Protein AF-A0A7T7R945-F1 (afdb_monomer)

Secondary structure (DSSP, 8-state):
------------HHHHHHHHHHHHHTT--HHHHHHHHHHHHHHTT----HHHHHHHHHHHHHHHHHHHHHHHHHHHHHHHHHHTT---THHHHHHHHHHHHHHHHHHHHTT-SS--PPP-

Solvent-accessible surface area (backbone atoms only — not comparable to full-atom values): 7075 Å² total; per-residue (Å²): 134,85,82,83,76,90,75,87,82,90,70,59,70,69,57,56,50,54,47,44,56,51,10,58,75,69,76,42,51,54,66,58,44,52,49,51,54,52,55,47,63,62,61,67,65,72,64,67,51,72,66,57,48,53,51,51,52,42,54,49,51,49,52,52,35,52,52,49,33,50,51,34,48,51,54,50,52,50,51,39,72,75,49,52,90,73,59,54,73,69,54,43,53,50,48,52,51,40,52,50,52,29,50,52,34,49,56,53,55,72,49,56,63,82,79,68,78,76,87,127

Mean predicted aligned error: 11.57 Å

Radius of gyration: 27.22 Å; Cα contacts (8 Å, |Δi|>4): 48; chains: 1; bounding box: 54×47×73 Å

Nearest PDB structures (foldseek):
  1i6z-assembly1_A  TM=3.776E-01  e=5.777E+00  Mus musculus
  7k3h-assembly1_A  TM=3.489E-01  e=5.436E+00  synthetic construct
  8rz1-assembly1_B  TM=3.507E-01  e=6.526E+00  synthetic construct

Foldseek 3Di:
DPPPDDDDDDDDPVVLVVLVVVCVVVVHDSVVSVVVVVVVVVVVVPDDDPVNVLVVVLVVLLVVLVVLLVVLVVVLVVLCVVQPPPDDDVSVVSNVVSVVSSVVSVVVNVCPPVDDDDDD

Sequence (120 aa):
MSDEVQFNLRIPAELKLRIAEVAKTNSRSINAEAQLRLEQSFENTKSYSEEEFEKAVNTFLEGFFTASVQACQMSIDQLHAQHGDNLIGDQKLYLEATKLMQSQYKRYLDKLPMFKKKPT

pLDDT: mean 88.3, std 12.37, range [41.22, 98.06]

Structure (mmCIF, N/CA/C/O backbone):
data_AF-A0A7T7R945-F1
#
_entry.id   AF-A0A7T7R945-F1
#
loop_
_atom_site.group_PDB
_atom_site.id
_atom_site.type_symbol
_atom_site.label_atom_id
_atom_site.label_alt_id
_atom_site.label_comp_id
_atom_site.label_asym_id
_atom_site.label_entity_id
_atom_site.label_seq_id
_atom_site.pdbx_PDB_ins_code
_atom_site.Cartn_x
_atom_site.Cartn_y
_atom_site.Cartn_z
_atom_site.occupancy
_atom_site.B_iso_or_equiv
_atom_site.auth_seq_id
_atom_site.auth_comp_id
_atom_site.auth_asym_id
_atom_site.auth_atom_id
_atom_site.pdbx_PDB_model_num
ATOM 1 N N . MET A 1 1 ? 0.329 -13.241 38.097 1.00 41.22 1 MET A N 1
ATOM 2 C CA . MET A 1 1 ? -1.066 -13.714 38.123 1.00 41.22 1 MET A CA 1
ATOM 3 C C . MET A 1 1 ? -1.898 -12.571 37.590 1.00 41.22 1 MET A C 1
ATOM 5 O O . MET A 1 1 ? -1.739 -11.471 38.097 1.00 41.22 1 MET A O 1
ATOM 9 N N . SER A 1 2 ? -2.632 -12.781 36.502 1.00 56.56 2 SER A N 1
ATOM 10 C CA . SER A 1 2 ? -3.529 -11.755 35.972 1.00 56.56 2 SER A CA 1
ATOM 11 C C . SER A 1 2 ? -4.802 -11.817 36.801 1.00 56.56 2 SER A C 1
ATOM 13 O O . SER A 1 2 ? -5.498 -12.828 36.748 1.00 56.56 2 SER A O 1
ATOM 15 N N . ASP A 1 3 ? -5.062 -10.798 37.614 1.00 69.88 3 ASP A N 1
ATOM 16 C CA . ASP A 1 3 ? -6.314 -10.703 38.361 1.00 69.88 3 ASP A CA 1
ATOM 17 C C . ASP A 1 3 ? -7.452 -10.480 37.354 1.00 69.88 3 ASP A C 1
ATOM 19 O O . ASP A 1 3 ? -7.676 -9.365 36.880 1.00 69.88 3 ASP A O 1
ATOM 23 N N . GLU A 1 4 ? -8.144 -11.555 36.966 1.00 73.69 4 GLU A N 1
ATOM 24 C CA . GLU A 1 4 ? -9.359 -11.463 36.156 1.00 73.69 4 GLU A CA 1
ATOM 25 C C . GLU A 1 4 ? -10.474 -10.842 37.004 1.00 73.69 4 GLU A C 1
ATOM 27 O O . GLU A 1 4 ? -11.138 -11.500 37.807 1.00 73.69 4 GLU A O 1
ATOM 32 N N . VAL A 1 5 ? -10.670 -9.535 36.839 1.00 83.69 5 VAL A N 1
ATOM 33 C CA . VAL A 1 5 ? -11.741 -8.800 37.511 1.00 83.69 5 VAL A CA 1
ATOM 34 C C . VAL A 1 5 ? -13.056 -9.041 36.776 1.00 83.69 5 VAL A C 1
ATOM 36 O O . VAL A 1 5 ? -13.232 -8.641 35.625 1.00 83.69 5 VAL A O 1
ATOM 39 N N . GLN A 1 6 ? -14.024 -9.654 37.458 1.00 84.56 6 GLN A N 1
ATOM 40 C CA . GLN A 1 6 ? -15.384 -9.762 36.940 1.00 84.56 6 GLN A CA 1
ATOM 41 C C . GLN A 1 6 ? -16.102 -8.414 37.077 1.00 84.56 6 GLN A C 1
ATOM 43 O O . GLN A 1 6 ? -16.334 -7.932 38.184 1.00 84.56 6 GLN A O 1
ATOM 48 N N . PHE A 1 7 ? -16.517 -7.828 35.953 1.00 83.69 7 PHE A N 1
ATOM 49 C CA . PHE A 1 7 ? -17.343 -6.622 35.937 1.00 83.69 7 PHE A CA 1
ATOM 50 C C . PHE A 1 7 ? -18.712 -6.920 35.314 1.00 83.69 7 PHE A C 1
ATOM 52 O O . PHE A 1 7 ? -18.816 -7.565 34.271 1.00 83.69 7 PHE A O 1
ATOM 59 N N . ASN A 1 8 ? -19.786 -6.472 35.967 1.00 86.81 8 ASN A N 1
ATOM 60 C CA . ASN A 1 8 ? -21.141 -6.672 35.462 1.00 86.81 8 ASN A CA 1
ATOM 61 C C . ASN A 1 8 ? -21.564 -5.477 34.596 1.00 86.81 8 ASN A C 1
ATOM 63 O O . ASN A 1 8 ? -21.835 -4.388 35.108 1.00 86.81 8 ASN A O 1
ATOM 67 N N . LEU A 1 9 ? -21.606 -5.685 33.280 1.00 86.25 9 LEU A N 1
ATOM 68 C CA . LEU A 1 9 ? -21.894 -4.641 32.302 1.00 86.25 9 LEU A CA 1
ATOM 69 C C . LEU A 1 9 ? -23.402 -4.371 32.188 1.00 86.25 9 LEU A C 1
ATOM 71 O O . LEU A 1 9 ? -24.181 -5.242 31.797 1.00 86.25 9 LEU A O 1
ATOM 75 N N . ARG A 1 10 ? -23.815 -3.127 32.454 1.00 93.25 10 ARG A N 1
ATOM 76 C CA . ARG A 1 10 ? -25.180 -2.651 32.185 1.00 93.25 10 ARG A CA 1
ATOM 77 C C . ARG A 1 10 ? -25.247 -2.046 30.785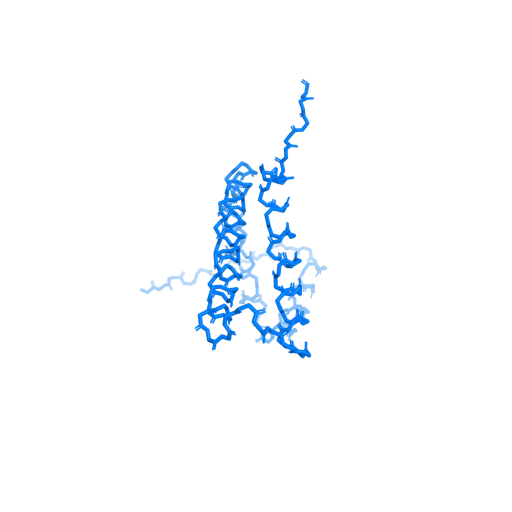 1.00 93.25 10 ARG A C 1
ATOM 79 O O . ARG A 1 10 ? -24.751 -0.947 30.568 1.00 93.25 10 ARG A O 1
ATOM 86 N N . ILE A 1 11 ? -25.868 -2.759 29.851 1.00 91.94 11 ILE A N 1
ATOM 87 C CA . ILE A 1 11 ? -26.036 -2.340 28.451 1.00 91.94 11 ILE A CA 1
ATOM 88 C C . ILE A 1 11 ? -27.458 -2.617 27.953 1.00 91.94 11 ILE A C 1
ATOM 90 O O . ILE A 1 11 ? -28.130 -3.495 28.502 1.00 91.94 11 ILE A O 1
ATOM 94 N N . PRO A 1 12 ? -27.917 -1.918 26.897 1.00 97.06 12 PRO A N 1
ATOM 95 C CA . PRO A 1 12 ? -29.173 -2.238 26.228 1.00 97.06 12 PRO A CA 1
ATOM 96 C C . PRO A 1 12 ? -29.212 -3.693 25.746 1.00 97.06 12 PRO A C 1
ATOM 98 O O . PRO A 1 12 ? -28.202 -4.234 25.283 1.00 97.06 12 PRO A O 1
ATOM 101 N N . ALA A 1 13 ? -30.391 -4.316 25.803 1.00 94.75 13 ALA A N 1
ATOM 102 C CA . ALA A 1 13 ? -30.579 -5.704 25.374 1.00 94.75 13 ALA A CA 1
ATOM 103 C C . ALA A 1 13 ? -30.180 -5.911 23.903 1.00 94.75 13 ALA A C 1
ATOM 105 O O . ALA A 1 13 ? -29.505 -6.886 23.575 1.00 94.75 13 ALA A O 1
ATOM 106 N N . GLU A 1 14 ? -30.513 -4.949 23.042 1.00 96.12 14 GLU A N 1
ATOM 107 C CA . GLU A 1 14 ? -30.140 -4.954 21.625 1.00 96.12 14 GLU A CA 1
ATOM 108 C C . GLU A 1 14 ? -28.622 -5.007 21.426 1.00 96.12 14 GLU A C 1
ATOM 110 O O . GLU A 1 14 ? -28.123 -5.759 20.590 1.00 96.12 14 GLU A O 1
ATOM 115 N N . LEU A 1 15 ? -27.861 -4.261 22.232 1.00 94.06 15 LEU A N 1
ATOM 116 C CA . LEU A 1 15 ? -26.404 -4.255 22.136 1.00 94.06 15 LEU A CA 1
ATOM 117 C C . LEU A 1 15 ? -25.819 -5.611 22.543 1.00 94.06 15 LEU A C 1
ATOM 119 O O . LEU A 1 15 ? -24.922 -6.120 21.871 1.00 94.06 15 LEU A O 1
ATOM 123 N N . LYS A 1 16 ? -26.359 -6.231 23.598 1.00 94.88 16 LYS A N 1
ATOM 124 C CA . LYS A 1 16 ? -25.950 -7.578 24.018 1.00 94.88 16 LYS A CA 1
ATOM 125 C C . LYS A 1 16 ? -26.199 -8.611 22.915 1.00 94.88 16 LYS A C 1
ATOM 127 O O . LYS A 1 16 ? -25.332 -9.449 22.674 1.00 94.88 16 LYS A O 1
ATOM 132 N N . LEU A 1 17 ? -27.348 -8.536 22.238 1.00 96.19 17 LEU A N 1
ATOM 133 C CA . LEU A 1 17 ? -27.680 -9.422 21.117 1.00 96.19 17 LEU A CA 1
ATOM 134 C C . LEU A 1 17 ? -26.698 -9.247 19.956 1.00 96.19 17 LEU A C 1
ATOM 136 O O . LEU A 1 17 ? -26.129 -10.233 19.496 1.00 96.19 17 LEU A O 1
ATOM 140 N N . ARG A 1 18 ? -26.405 -8.002 19.561 1.00 96.44 18 ARG A N 1
ATOM 141 C CA . ARG A 1 18 ? -25.426 -7.720 18.497 1.00 96.44 18 ARG A CA 1
ATOM 142 C C . ARG A 1 18 ? -24.035 -8.266 18.819 1.00 96.44 18 ARG A C 1
ATOM 144 O O . ARG A 1 18 ? -23.376 -8.814 17.939 1.00 96.44 18 ARG A O 1
ATOM 151 N N . ILE A 1 19 ? -23.575 -8.138 20.067 1.00 94.94 19 ILE A N 1
ATOM 152 C CA . ILE A 1 19 ? -22.284 -8.712 20.483 1.00 94.94 19 ILE A CA 1
ATOM 153 C C . ILE A 1 19 ?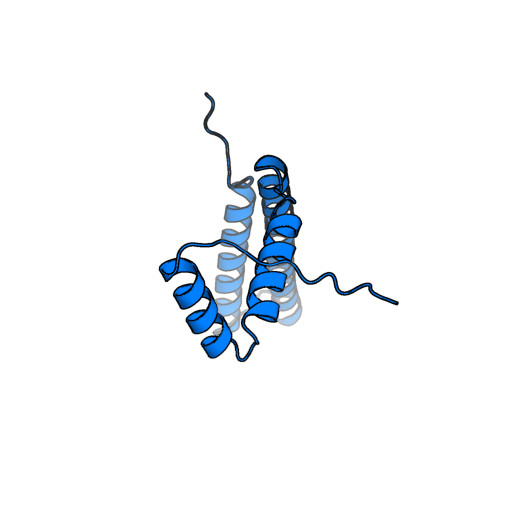 -22.335 -10.243 20.394 1.00 94.94 19 ILE A C 1
ATOM 155 O O . ILE A 1 19 ? -21.389 -10.848 19.900 1.00 94.94 19 IL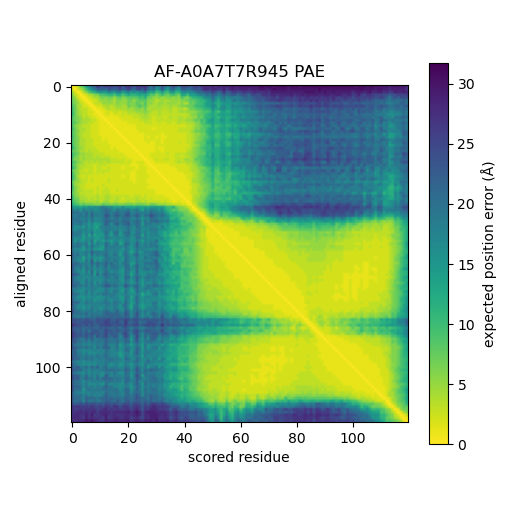E A O 1
ATOM 159 N N . ALA A 1 20 ? -23.436 -10.872 20.816 1.00 95.62 20 ALA A N 1
ATOM 160 C CA . ALA A 1 20 ? -23.594 -12.325 20.756 1.00 95.62 20 ALA A CA 1
ATOM 161 C C . ALA A 1 20 ? -23.601 -12.874 19.319 1.00 95.62 20 ALA A C 1
ATOM 163 O O . ALA A 1 20 ? -22.967 -13.895 19.051 1.00 95.62 20 ALA A O 1
ATOM 164 N N . GLU A 1 21 ? -24.268 -12.191 18.388 1.00 97.12 21 GLU A N 1
ATOM 165 C CA . GLU A 1 21 ? -24.284 -12.560 16.967 1.00 97.12 21 GLU A CA 1
ATOM 166 C C . GLU A 1 21 ? -22.888 -12.492 16.341 1.00 97.12 21 GLU A C 1
ATOM 168 O O . GLU A 1 21 ? -22.460 -13.424 15.651 1.00 97.12 21 GLU A O 1
ATOM 173 N N . VAL A 1 22 ? -22.145 -11.415 16.615 1.00 96.56 22 VAL A N 1
ATOM 174 C CA . VAL A 1 22 ? -20.787 -11.269 16.080 1.00 96.56 22 VAL A CA 1
ATOM 175 C C . VAL A 1 22 ? -19.822 -12.247 16.746 1.00 96.56 22 VAL A C 1
ATOM 177 O O . VAL A 1 22 ? -19.030 -12.875 16.049 1.00 96.56 22 VAL A O 1
ATOM 180 N N . ALA A 1 23 ? -19.932 -12.462 18.058 1.00 96.81 23 ALA A N 1
ATOM 181 C CA . ALA A 1 23 ? -19.142 -13.466 18.766 1.00 96.81 23 ALA A CA 1
ATOM 182 C C . ALA A 1 23 ? -19.354 -14.867 18.166 1.00 96.81 23 ALA A C 1
ATOM 184 O O . ALA A 1 23 ? -18.385 -15.577 17.900 1.00 96.81 23 ALA A O 1
ATOM 185 N N . LYS A 1 24 ? -20.608 -15.230 17.853 1.00 96.50 24 LYS A N 1
ATOM 186 C CA . LYS A 1 24 ? -20.938 -16.491 17.175 1.00 96.50 24 LYS A CA 1
ATOM 187 C C . LYS A 1 24 ? -20.308 -16.574 15.783 1.00 96.50 24 LYS A C 1
ATOM 189 O O . LYS A 1 24 ? -19.718 -17.597 15.451 1.00 96.50 24 LYS A O 1
ATOM 194 N N . THR A 1 25 ? -20.409 -15.506 14.993 1.00 96.75 25 THR A N 1
ATOM 195 C CA . THR A 1 25 ? -19.820 -15.432 13.643 1.00 96.75 25 THR A CA 1
ATOM 196 C C . THR A 1 25 ? -18.298 -15.591 13.688 1.00 96.75 25 THR A C 1
ATOM 198 O O . THR A 1 25 ? -17.721 -16.314 12.881 1.00 96.75 25 THR A O 1
ATOM 201 N N . ASN A 1 26 ? -17.658 -14.987 14.688 1.00 95.25 26 ASN A N 1
ATOM 202 C CA . ASN A 1 26 ? -16.209 -15.005 14.874 1.00 95.25 26 ASN A CA 1
ATOM 203 C C . ASN A 1 26 ? -15.700 -16.236 15.641 1.00 95.25 26 ASN A C 1
ATOM 205 O O . ASN A 1 26 ? -14.504 -16.321 15.909 1.00 95.25 26 ASN A O 1
ATOM 209 N N . SER A 1 27 ? -16.576 -17.179 16.014 1.00 95.44 27 SER A N 1
ATOM 210 C CA . SER A 1 27 ? -16.234 -18.347 16.843 1.00 95.44 27 SER A CA 1
ATOM 211 C C . SER A 1 27 ? -15.538 -17.976 18.164 1.00 95.44 27 SER A C 1
ATOM 213 O O . SER A 1 27 ? -14.571 -18.611 18.581 1.00 95.44 27 SER A O 1
ATOM 215 N N . ARG A 1 28 ? -16.030 -16.927 18.832 1.00 93.81 28 ARG A N 1
ATOM 216 C CA . ARG A 1 28 ? -15.526 -16.421 20.119 1.00 93.81 28 ARG A CA 1
ATOM 217 C C . ARG A 1 28 ? -16.617 -16.435 21.183 1.00 93.81 28 ARG A C 1
ATOM 219 O O . ARG A 1 28 ? -17.809 -16.425 20.881 1.00 93.81 28 ARG A O 1
ATOM 226 N N . SER A 1 29 ? -16.211 -16.419 22.453 1.00 95.50 29 SER A N 1
ATOM 227 C CA . SER A 1 29 ? -17.148 -16.142 23.543 1.00 95.50 29 SER A CA 1
ATOM 228 C C . SER A 1 29 ? -17.582 -14.672 23.508 1.00 95.50 29 SER A C 1
ATOM 230 O O . SER A 1 29 ? -16.860 -13.808 23.009 1.00 95.50 29 SER A O 1
ATOM 232 N N . ILE A 1 30 ? -18.756 -14.373 24.070 1.00 93.62 30 ILE A N 1
ATOM 233 C CA . ILE A 1 30 ? -19.259 -12.992 24.187 1.00 93.62 30 ILE A CA 1
ATOM 234 C C . ILE A 1 30 ? -18.242 -12.111 24.925 1.00 93.62 30 ILE A C 1
ATOM 236 O O . ILE A 1 30 ? -17.989 -10.987 24.503 1.00 93.62 30 ILE A O 1
ATOM 240 N N . ASN A 1 31 ? -17.628 -12.638 25.989 1.00 92.31 31 ASN A N 1
ATOM 241 C CA . ASN A 1 31 ? -16.621 -11.917 26.764 1.00 92.31 31 ASN A CA 1
ATOM 242 C C . ASN A 1 31 ? -15.353 -11.659 25.944 1.00 92.31 31 ASN A C 1
ATOM 244 O O . ASN A 1 31 ? -14.860 -10.539 25.964 1.00 92.31 31 ASN A O 1
ATOM 248 N N . ALA A 1 32 ? -14.866 -12.649 25.187 1.00 92.69 32 ALA A N 1
ATOM 249 C CA . ALA A 1 32 ? -13.677 -12.487 24.349 1.00 92.69 32 ALA A CA 1
ATOM 250 C C . ALA A 1 32 ? -13.899 -11.462 23.224 1.00 92.69 32 ALA A C 1
ATOM 252 O O . ALA A 1 32 ? -13.024 -10.651 22.940 1.00 92.69 32 ALA A O 1
ATOM 253 N N . GLU A 1 33 ? -15.081 -11.456 22.603 1.00 95.88 33 GLU A N 1
ATOM 254 C CA . GLU A 1 33 ? -15.429 -10.456 21.586 1.00 95.88 33 GLU A CA 1
ATOM 255 C C . GLU A 1 33 ? -15.589 -9.053 22.198 1.00 95.88 33 GLU A C 1
ATOM 257 O O . GLU A 1 33 ? -15.139 -8.069 21.611 1.00 95.88 33 GLU A O 1
ATOM 262 N N . ALA A 1 34 ? -16.194 -8.945 23.386 1.00 93.19 34 ALA A N 1
ATOM 263 C CA . ALA A 1 34 ? -16.319 -7.674 24.096 1.00 93.19 34 ALA A CA 1
ATOM 264 C C . ALA A 1 34 ? -14.951 -7.121 24.524 1.00 93.19 34 ALA A C 1
ATOM 266 O O . ALA A 1 34 ? -14.683 -5.941 24.308 1.00 93.19 34 ALA A O 1
ATOM 267 N N . GLN A 1 35 ? -14.084 -7.971 25.079 1.00 92.00 35 GLN A N 1
ATOM 268 C CA . GLN A 1 35 ? -12.724 -7.612 25.471 1.00 92.00 35 GLN A CA 1
ATOM 269 C C . GLN A 1 35 ? -11.921 -7.117 24.268 1.00 92.00 35 GLN A C 1
ATOM 271 O O . GLN A 1 35 ? -11.397 -6.010 24.324 1.00 92.00 35 GLN A O 1
ATOM 276 N N . LEU A 1 36 ? -11.909 -7.868 23.160 1.00 92.88 36 LEU A N 1
ATOM 277 C CA . LEU A 1 36 ? -11.181 -7.467 21.955 1.00 92.88 36 LEU A CA 1
ATOM 278 C C . LEU A 1 36 ? -11.621 -6.087 21.461 1.00 92.88 36 LEU A C 1
ATOM 280 O O . LEU A 1 36 ? -10.792 -5.254 21.114 1.00 92.88 36 LEU A O 1
ATOM 284 N N . ARG A 1 37 ? -12.930 -5.826 21.419 1.00 91.69 37 ARG A N 1
ATOM 285 C CA . ARG A 1 37 ? -13.445 -4.525 20.967 1.00 91.69 37 ARG A CA 1
ATOM 286 C C . ARG A 1 37 ? -13.056 -3.389 21.903 1.00 91.69 37 ARG A C 1
ATOM 288 O O . ARG A 1 37 ? -12.802 -2.285 21.429 1.00 91.69 37 ARG A O 1
ATOM 295 N N . LEU A 1 38 ? -13.024 -3.644 23.211 1.00 90.75 38 LEU A N 1
ATOM 296 C CA . LEU A 1 38 ? -12.548 -2.672 24.192 1.00 90.75 38 LEU A CA 1
ATOM 297 C C . LEU A 1 38 ? -11.054 -2.400 23.991 1.00 90.75 38 LEU A C 1
ATOM 299 O O . LEU A 1 38 ? -10.681 -1.240 23.862 1.00 90.75 38 LEU A O 1
ATOM 303 N N . GLU A 1 39 ? -10.226 -3.436 23.867 1.00 91.06 39 GLU A N 1
ATOM 304 C CA . GLU A 1 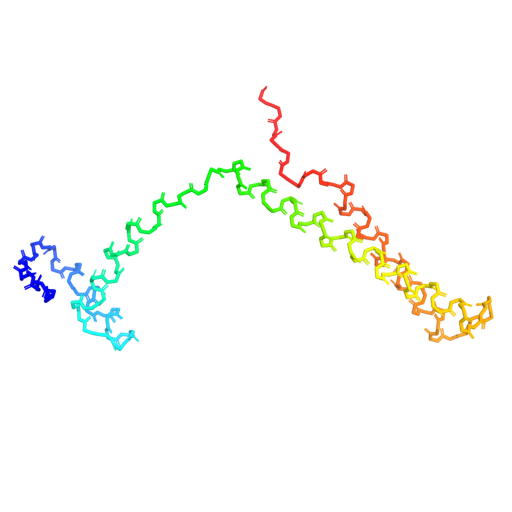39 ? -8.789 -3.310 23.577 1.00 91.06 39 GLU A CA 1
ATOM 305 C C . GLU A 1 39 ? -8.552 -2.511 22.284 1.00 91.06 39 GLU A C 1
ATOM 307 O O . GLU A 1 39 ? -7.855 -1.496 22.296 1.00 91.06 39 GLU A O 1
ATOM 312 N N . GLN A 1 40 ? -9.248 -2.866 21.201 1.00 88.94 40 GLN A N 1
ATOM 313 C CA . GLN A 1 40 ? -9.189 -2.147 19.924 1.00 88.94 40 GLN A CA 1
ATOM 314 C C . GLN A 1 40 ? -9.631 -0.683 20.033 1.00 88.94 40 GLN A C 1
ATOM 316 O O . GLN A 1 40 ? -9.099 0.170 19.323 1.00 88.94 40 GLN A O 1
ATOM 321 N N . SER A 1 41 ? -10.587 -0.366 20.913 1.00 87.62 41 SER A N 1
ATOM 322 C CA . SER A 1 41 ? -11.021 1.020 21.127 1.00 87.62 41 SER A CA 1
ATOM 323 C C . SER A 1 41 ? -9.915 1.898 21.721 1.00 87.62 41 SER A C 1
ATOM 325 O O . SER A 1 41 ? -9.881 3.096 21.446 1.00 87.62 41 SER A O 1
ATOM 327 N N . PHE A 1 42 ? -8.978 1.301 22.466 1.00 83.88 42 PHE A N 1
ATOM 328 C CA . PHE A 1 42 ? -7.793 1.987 22.978 1.00 83.88 42 PHE A CA 1
ATOM 329 C C . PHE A 1 42 ? -6.644 1.994 21.965 1.00 83.88 42 PHE A C 1
ATOM 331 O O . PHE A 1 42 ? -5.914 2.979 21.894 1.00 83.88 42 PHE A O 1
ATOM 338 N N . GLU A 1 43 ? -6.488 0.954 21.143 1.00 79.00 43 GLU A N 1
ATOM 339 C CA . GLU A 1 43 ? -5.440 0.904 20.109 1.00 79.00 43 GLU A CA 1
ATOM 340 C C . GLU A 1 43 ? -5.701 1.873 18.947 1.00 79.00 43 GLU A C 1
ATOM 342 O O . GLU A 1 43 ? -4.775 2.536 18.470 1.00 79.00 43 GLU A O 1
ATOM 347 N N . ASN A 1 44 ? -6.966 2.047 18.553 1.00 62.59 44 ASN A N 1
ATOM 348 C CA . ASN A 1 44 ? -7.377 3.010 17.523 1.00 62.59 44 ASN A CA 1
ATOM 349 C C . ASN A 1 44 ? -7.221 4.486 17.944 1.00 62.59 44 ASN A C 1
ATOM 351 O O . ASN A 1 44 ? -7.593 5.382 17.189 1.00 62.59 44 ASN A O 1
ATOM 355 N N . THR A 1 45 ? -6.651 4.769 19.120 1.00 58.03 45 THR A N 1
ATOM 356 C CA . THR A 1 45 ? -6.279 6.134 19.528 1.00 58.03 45 THR A CA 1
ATOM 357 C C . THR A 1 45 ? -4.973 6.620 18.901 1.00 58.03 45 THR A C 1
ATOM 359 O O . THR A 1 45 ? -4.701 7.821 18.946 1.00 58.03 45 THR A O 1
ATOM 362 N N . LYS A 1 46 ? -4.190 5.744 18.248 1.00 61.44 46 LYS A N 1
ATOM 363 C CA . LYS A 1 46 ? -3.113 6.172 17.338 1.00 61.44 46 LYS A CA 1
ATOM 364 C C . LYS A 1 46 ? -3.720 6.711 16.041 1.00 61.44 46 LYS A C 1
ATOM 366 O O . LYS A 1 46 ? -3.600 6.120 14.973 1.00 61.44 46 LYS A O 1
ATOM 371 N N . SER A 1 47 ? -4.396 7.848 16.155 1.00 65.44 47 SER A N 1
ATOM 372 C CA . SER A 1 47 ? -4.715 8.688 15.014 1.00 65.44 47 SER A CA 1
ATOM 373 C C . SER A 1 47 ? -3.394 9.222 14.487 1.00 65.44 47 SER A C 1
ATOM 375 O O . SER A 1 47 ? -2.773 10.068 15.126 1.00 65.44 47 SER A O 1
ATOM 377 N N . TYR A 1 48 ? -2.960 8.742 13.327 1.00 68.25 48 TYR A N 1
ATOM 378 C CA . TYR A 1 48 ? -2.024 9.526 12.535 1.00 68.25 48 TYR A CA 1
ATOM 379 C C . TYR A 1 48 ? -2.697 10.865 12.255 1.00 68.25 48 TYR A C 1
ATOM 381 O O . TYR A 1 48 ? -3.889 10.903 11.924 1.00 68.25 48 TYR A O 1
ATOM 389 N N . SER A 1 49 ? -1.973 11.965 12.429 1.00 82.56 49 SER A N 1
ATOM 390 C CA . SER A 1 49 ? -2.455 13.220 11.868 1.00 82.56 49 SER A CA 1
ATOM 391 C C . SER A 1 49 ? -2.610 13.048 10.354 1.00 82.56 49 SER A C 1
ATOM 393 O O . SER A 1 49 ? -1.887 12.272 9.722 1.00 82.56 49 SER A O 1
ATOM 395 N N . GLU A 1 50 ? -3.562 13.767 9.763 1.00 79.81 50 GLU A N 1
ATOM 396 C CA . GLU A 1 50 ? -3.757 13.768 8.310 1.00 79.81 50 GLU A CA 1
ATOM 397 C C . GLU A 1 50 ? -2.437 14.083 7.583 1.00 79.81 50 GLU A C 1
ATOM 399 O O . GLU A 1 50 ? -2.094 13.433 6.602 1.00 79.81 50 GLU A O 1
ATOM 404 N N . GLU A 1 51 ? -1.624 14.976 8.153 1.00 84.00 51 GLU A N 1
ATOM 405 C CA . GLU A 1 51 ? -0.307 15.349 7.630 1.00 84.00 51 GLU A CA 1
ATOM 406 C C . GLU A 1 51 ? 0.725 14.214 7.706 1.00 84.00 51 GLU A C 1
ATOM 408 O O . GLU A 1 51 ? 1.471 13.996 6.749 1.00 84.00 51 GLU A O 1
ATOM 413 N N . GLU A 1 52 ? 0.780 13.456 8.806 1.00 86.00 52 GLU A N 1
ATOM 414 C CA . GLU A 1 52 ? 1.671 12.291 8.920 1.00 86.00 52 GLU A CA 1
ATOM 415 C C . GLU A 1 52 ? 1.289 11.191 7.930 1.00 86.00 52 GLU A C 1
ATOM 417 O O . GLU A 1 52 ? 2.168 10.583 7.312 1.00 86.00 52 GLU A O 1
ATOM 422 N N . PHE A 1 53 ? -0.012 10.962 7.746 1.00 84.88 53 PHE A N 1
ATOM 423 C CA . PHE A 1 53 ? -0.514 9.992 6.782 1.00 84.88 53 PHE A CA 1
ATOM 424 C C . PHE A 1 53 ? -0.204 10.419 5.343 1.00 84.88 53 PHE A C 1
ATOM 426 O O . PHE A 1 53 ? 0.384 9.643 4.584 1.00 84.88 53 PHE A O 1
ATOM 433 N N . GLU A 1 54 ? -0.518 11.664 4.974 1.00 86.94 54 GLU A N 1
ATOM 434 C CA . GLU A 1 54 ? -0.198 12.221 3.656 1.00 86.94 54 GLU A CA 1
ATOM 435 C C . GLU A 1 54 ? 1.304 12.138 3.369 1.00 86.94 54 GLU A C 1
ATOM 437 O O . GLU A 1 54 ? 1.715 11.718 2.282 1.00 86.94 54 GLU A O 1
ATOM 442 N N . LYS A 1 55 ? 2.148 12.491 4.344 1.00 88.50 55 LYS A N 1
ATOM 443 C CA . LYS A 1 55 ? 3.605 12.410 4.204 1.00 88.50 55 LYS A CA 1
ATOM 444 C C . LYS A 1 55 ? 4.079 10.970 4.005 1.00 88.50 55 LYS A C 1
ATOM 446 O O . LYS A 1 55 ? 4.921 10.730 3.135 1.00 88.50 55 LYS A O 1
ATOM 451 N N . ALA A 1 56 ? 3.543 10.018 4.771 1.00 89.88 56 ALA A N 1
ATOM 452 C CA . ALA A 1 56 ? 3.895 8.605 4.651 1.00 89.88 56 ALA A CA 1
ATOM 453 C C . ALA A 1 56 ? 3.512 8.047 3.272 1.00 89.88 56 ALA A C 1
ATOM 455 O O . ALA A 1 56 ? 4.335 7.410 2.612 1.00 89.88 56 ALA A O 1
ATOM 456 N N . VAL A 1 57 ? 2.299 8.350 2.799 1.00 90.44 57 VAL A N 1
ATOM 457 C CA . VAL A 1 57 ? 1.817 7.910 1.48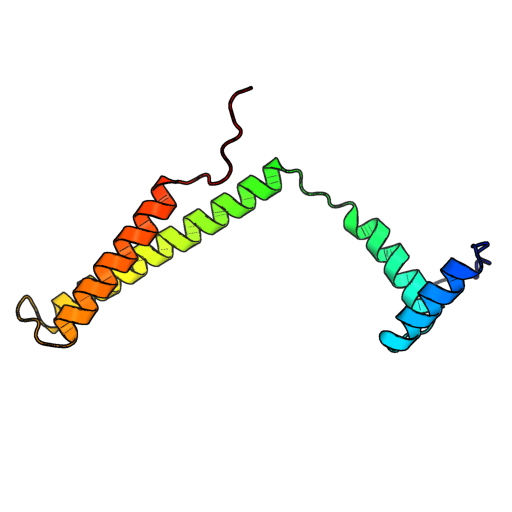3 1.00 90.44 57 VAL A CA 1
ATOM 458 C C . VAL A 1 57 ? 2.636 8.535 0.355 1.00 90.44 57 VAL A C 1
ATOM 460 O O . VAL A 1 57 ? 3.054 7.818 -0.552 1.00 90.44 57 VAL A O 1
ATOM 463 N N . ASN A 1 58 ? 2.920 9.839 0.408 1.00 90.75 58 ASN A N 1
ATOM 464 C CA . ASN A 1 58 ? 3.721 10.494 -0.629 1.00 90.75 58 ASN A CA 1
ATOM 465 C C . ASN A 1 58 ? 5.151 9.938 -0.677 1.00 90.75 58 ASN A C 1
ATOM 467 O O . ASN A 1 58 ? 5.624 9.617 -1.762 1.00 90.75 58 ASN A O 1
ATOM 471 N N . THR A 1 59 ? 5.793 9.737 0.480 1.00 92.88 59 THR A N 1
ATOM 472 C CA . THR A 1 59 ? 7.133 9.120 0.558 1.00 92.88 59 THR A CA 1
ATOM 473 C C . THR A 1 59 ? 7.137 7.723 -0.066 1.00 92.88 59 THR A C 1
ATOM 475 O O . THR A 1 59 ? 8.027 7.379 -0.843 1.00 92.88 59 THR A O 1
ATOM 478 N N . PHE A 1 60 ? 6.123 6.912 0.250 1.00 94.38 60 PHE A N 1
ATOM 479 C CA . PHE A 1 60 ? 5.989 5.572 -0.313 1.00 94.38 60 PHE A CA 1
ATOM 480 C C . PHE A 1 60 ? 5.802 5.604 -1.835 1.00 94.38 60 PHE A C 1
ATOM 482 O O . PHE A 1 60 ? 6.503 4.894 -2.556 1.00 94.38 60 PHE A O 1
ATOM 489 N N . LEU A 1 61 ? 4.880 6.435 -2.331 1.00 94.25 61 LEU A N 1
ATOM 490 C CA . LEU A 1 61 ? 4.586 6.542 -3.761 1.00 94.25 61 LEU A CA 1
ATOM 491 C C . LEU A 1 61 ? 5.784 7.073 -4.554 1.00 94.25 61 LEU A C 1
ATOM 493 O O . LEU A 1 61 ? 6.072 6.554 -5.631 1.00 94.25 61 LEU A O 1
ATOM 497 N N . GLU A 1 62 ? 6.503 8.059 -4.019 1.00 94.19 62 GLU A N 1
ATOM 498 C CA . GLU A 1 62 ? 7.728 8.584 -4.625 1.00 94.19 62 GLU A CA 1
ATOM 499 C C . GLU A 1 62 ? 8.784 7.485 -4.780 1.00 94.19 62 GLU A C 1
ATOM 501 O O . GLU A 1 62 ? 9.307 7.278 -5.879 1.00 94.19 62 GLU A O 1
ATOM 506 N N . GLY A 1 63 ? 9.041 6.722 -3.713 1.00 95.31 63 GLY A N 1
ATOM 507 C CA . GLY A 1 63 ? 9.971 5.593 -3.751 1.00 95.31 63 GLY A CA 1
ATOM 508 C C . GLY A 1 63 ? 9.539 4.513 -4.746 1.00 95.31 63 GLY A C 1
ATOM 509 O O . GLY A 1 63 ? 10.343 4.067 -5.568 1.00 95.31 63 GLY A O 1
ATOM 510 N N . PHE A 1 64 ? 8.258 4.135 -4.728 1.00 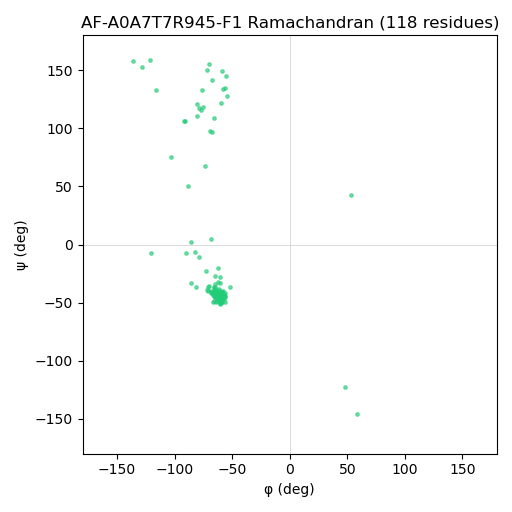96.12 64 PHE A N 1
ATOM 511 C CA . PHE A 1 64 ? 7.698 3.122 -5.623 1.00 96.12 64 PHE A CA 1
ATOM 512 C C . PHE A 1 64 ? 7.823 3.512 -7.102 1.00 96.12 64 PHE A C 1
ATOM 514 O O . PHE A 1 64 ? 8.319 2.725 -7.917 1.00 96.12 64 PHE A O 1
ATOM 521 N N . PHE A 1 65 ? 7.395 4.723 -7.471 1.00 95.94 65 PHE A N 1
ATOM 522 C CA . PHE A 1 65 ? 7.458 5.161 -8.863 1.00 95.94 65 PHE A CA 1
ATOM 523 C C . PHE A 1 65 ? 8.898 5.399 -9.321 1.00 95.94 65 PHE A C 1
ATOM 525 O O . PHE A 1 65 ? 9.223 5.057 -10.458 1.00 95.94 65 PHE A O 1
ATOM 532 N N . THR A 1 66 ? 9.779 5.899 -8.450 1.00 96.81 66 THR A N 1
ATOM 533 C CA . THR A 1 66 ? 11.210 6.052 -8.765 1.00 96.81 66 THR A CA 1
ATOM 534 C C . THR A 1 66 ? 11.848 4.703 -9.082 1.00 96.81 66 THR A C 1
ATOM 536 O O . THR A 1 66 ? 12.465 4.547 -10.139 1.00 96.81 66 THR A O 1
ATOM 539 N N . ALA A 1 67 ? 11.634 3.700 -8.225 1.00 97.62 67 ALA A N 1
ATOM 540 C CA . ALA A 1 67 ? 12.124 2.344 -8.458 1.00 97.62 67 ALA A CA 1
ATOM 541 C C . ALA A 1 67 ? 11.531 1.735 -9.742 1.00 97.62 67 ALA A C 1
ATOM 543 O O . ALA A 1 67 ? 12.242 1.091 -10.511 1.00 97.62 67 ALA A O 1
ATOM 544 N N . SER A 1 68 ? 10.252 1.996 -10.027 1.00 97.31 68 SER A N 1
ATOM 545 C CA . SER A 1 68 ? 9.589 1.523 -11.251 1.00 97.31 68 SER A CA 1
ATOM 546 C C . SER A 1 68 ? 10.186 2.151 -12.518 1.00 97.31 68 SER A C 1
ATOM 548 O O . SER A 1 68 ? 10.430 1.452 -13.501 1.00 97.31 68 SER A O 1
ATOM 550 N N . VAL A 1 69 ? 10.488 3.455 -12.501 1.00 97.75 69 VAL A N 1
ATOM 551 C CA . VAL A 1 69 ? 11.162 4.145 -13.617 1.00 97.75 69 VAL A CA 1
ATOM 552 C C . VAL A 1 69 ? 12.556 3.571 -13.863 1.00 97.75 69 VAL A C 1
ATOM 554 O O . VAL A 1 69 ? 12.930 3.364 -15.023 1.00 97.75 69 VAL A O 1
ATOM 557 N N . GLN A 1 70 ? 13.307 3.313 -12.790 1.00 97.56 70 GLN A N 1
ATOM 558 C CA . GLN A 1 70 ? 14.638 2.708 -12.857 1.00 97.56 70 GLN A CA 1
ATOM 559 C C . GLN A 1 70 ? 14.576 1.283 -13.407 1.00 97.56 70 GLN A C 1
ATOM 561 O O .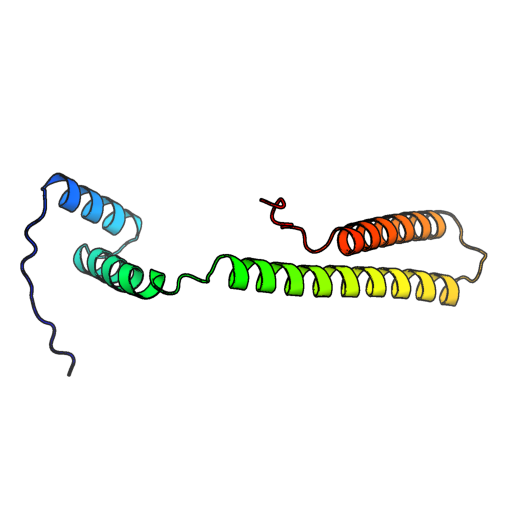 GLN A 1 70 ? 15.332 0.961 -14.317 1.00 97.56 70 GLN A O 1
ATOM 566 N N . ALA A 1 71 ? 13.634 0.461 -12.939 1.00 98.06 71 ALA A N 1
ATOM 567 C CA . ALA A 1 71 ? 13.441 -0.895 -13.446 1.00 98.06 71 ALA A CA 1
ATOM 568 C C . ALA A 1 71 ? 13.132 -0.899 -14.952 1.00 98.06 71 ALA A C 1
ATOM 570 O O . ALA A 1 71 ? 13.774 -1.627 -15.706 1.00 98.06 71 ALA A O 1
ATOM 571 N N . CYS A 1 72 ? 12.229 -0.025 -15.418 1.00 97.69 72 CYS A N 1
ATOM 572 C CA . CYS A 1 72 ? 11.980 0.133 -16.852 1.00 97.69 72 CYS A CA 1
ATOM 573 C C . CYS A 1 72 ? 13.240 0.570 -17.613 1.00 97.69 72 CYS A C 1
ATOM 575 O O . CYS A 1 72 ? 13.486 0.069 -18.707 1.00 97.69 72 CYS A O 1
ATOM 577 N N . GLN A 1 73 ? 14.039 1.486 -17.051 1.00 98.06 73 GLN A N 1
ATOM 578 C CA . GLN A 1 73 ? 15.288 1.921 -17.680 1.00 98.06 73 GLN A CA 1
ATOM 579 C C . GLN A 1 73 ? 16.273 0.757 -17.816 1.00 98.06 73 GLN A C 1
ATOM 581 O O . GLN A 1 73 ? 16.806 0.543 -18.897 1.00 98.06 73 GLN A O 1
ATOM 586 N N . MET A 1 74 ? 16.442 -0.042 -16.761 1.00 97.62 74 MET A N 1
ATOM 587 C CA . MET A 1 74 ? 17.306 -1.222 -16.782 1.00 97.62 74 MET A CA 1
ATOM 588 C C . MET A 1 74 ? 16.858 -2.236 -17.836 1.00 97.62 74 MET A C 1
ATOM 590 O O . MET A 1 74 ? 17.697 -2.766 -18.557 1.00 97.62 74 MET A O 1
ATOM 594 N N . SER A 1 75 ? 15.550 -2.483 -17.973 1.00 96.56 75 SER A N 1
ATOM 595 C CA . SER A 1 75 ? 15.027 -3.369 -19.021 1.00 96.56 75 SER A CA 1
ATOM 596 C C . SER A 1 75 ? 15.302 -2.832 -20.429 1.00 96.56 75 SER A C 1
ATOM 598 O O . SER A 1 75 ? 15.651 -3.609 -21.316 1.00 96.56 75 SER A O 1
ATOM 600 N N . ILE A 1 76 ? 15.182 -1.516 -20.639 1.00 96.12 76 ILE A N 1
ATOM 601 C CA . ILE A 1 76 ? 15.519 -0.865 -21.915 1.00 96.12 76 ILE A CA 1
ATOM 602 C C . ILE A 1 76 ? 17.015 -1.018 -22.214 1.00 96.12 76 ILE A C 1
ATOM 604 O O . ILE A 1 76 ? 17.383 -1.448 -23.308 1.00 96.12 76 ILE A O 1
ATOM 608 N N . ASP A 1 77 ? 17.869 -0.705 -21.241 1.00 96.44 77 ASP A N 1
ATOM 609 C CA . ASP A 1 77 ? 19.324 -0.765 -21.390 1.00 96.44 77 ASP A CA 1
ATOM 610 C C . ASP A 1 77 ? 19.792 -2.203 -21.644 1.00 96.44 77 ASP A C 1
ATOM 612 O O . ASP A 1 77 ? 20.631 -2.440 -22.513 1.00 96.44 77 ASP A O 1
ATOM 616 N N . GLN A 1 78 ? 19.203 -3.180 -20.950 1.00 95.25 78 GLN A N 1
ATOM 617 C CA . GLN A 1 78 ? 19.483 -4.599 -21.154 1.00 95.25 78 GLN A CA 1
ATOM 618 C C . GLN A 1 78 ? 19.084 -5.061 -22.559 1.00 95.25 78 GLN A C 1
ATOM 620 O O . GLN A 1 78 ? 19.839 -5.797 -23.197 1.00 95.25 78 GLN A O 1
ATOM 625 N N . LEU A 1 79 ? 17.930 -4.617 -23.059 1.00 94.06 79 LEU A N 1
ATOM 626 C CA . LEU A 1 79 ? 17.472 -4.965 -24.401 1.00 94.06 79 LEU A CA 1
ATOM 627 C C . LEU A 1 79 ? 18.416 -4.402 -25.475 1.00 94.06 79 LEU A C 1
ATOM 629 O O . LEU A 1 79 ? 18.799 -5.125 -26.396 1.00 94.06 79 LEU A O 1
ATOM 633 N N . HIS A 1 80 ? 18.848 -3.145 -25.326 1.00 93.25 80 HIS A N 1
ATOM 634 C CA . HIS A 1 80 ? 19.845 -2.544 -26.216 1.00 93.25 80 HIS A CA 1
ATOM 635 C C . HIS A 1 80 ? 21.216 -3.226 -26.097 1.00 93.25 80 HIS A C 1
ATOM 637 O O . HIS A 1 80 ? 21.884 -3.423 -27.107 1.00 93.25 80 HIS A O 1
ATOM 643 N N . ALA A 1 81 ? 21.636 -3.643 -24.900 1.00 94.12 81 ALA A N 1
ATOM 644 C CA . ALA A 1 81 ? 22.896 -4.362 -24.720 1.00 94.12 81 ALA A CA 1
ATOM 645 C C . ALA A 1 81 ? 22.894 -5.741 -25.407 1.00 94.12 81 ALA A C 1
ATOM 647 O O . ALA A 1 81 ? 23.929 -6.183 -25.901 1.00 94.12 81 ALA A O 1
ATOM 648 N N . GLN A 1 82 ? 21.743 -6.421 -25.451 1.00 92.25 82 GLN A N 1
ATOM 649 C CA . GLN A 1 82 ? 21.608 -7.749 -26.060 1.00 92.25 82 GLN A CA 1
ATOM 650 C C . GLN A 1 82 ? 21.452 -7.711 -27.583 1.00 92.25 82 GLN A C 1
ATOM 652 O O . GLN A 1 82 ? 21.952 -8.604 -28.269 1.00 92.25 82 GLN A O 1
ATOM 657 N N . HIS A 1 83 ? 20.745 -6.714 -28.115 1.00 90.62 83 HIS A N 1
ATOM 658 C CA . HIS A 1 83 ? 20.326 -6.702 -29.522 1.00 90.62 83 HIS A CA 1
ATOM 659 C C . HIS A 1 83 ? 20.845 -5.500 -30.324 1.00 90.62 83 HIS A C 1
ATOM 661 O O . HIS A 1 83 ? 20.686 -5.466 -31.547 1.00 90.62 83 HIS A O 1
ATOM 667 N N . GLY A 1 84 ? 21.484 -4.527 -29.670 1.00 87.38 84 GLY A N 1
ATOM 668 C CA . GLY A 1 84 ? 21.823 -3.246 -30.285 1.00 87.38 84 GLY A CA 1
ATOM 669 C C . GLY A 1 84 ? 20.572 -2.531 -30.802 1.00 87.38 84 GLY A C 1
ATOM 670 O O . GLY A 1 84 ? 19.483 -2.668 -30.243 1.00 87.38 84 GLY A O 1
ATOM 671 N N . ASP A 1 85 ? 20.719 -1.810 -31.913 1.00 85.19 85 ASP A N 1
ATOM 672 C CA . ASP A 1 85 ? 19.612 -1.084 -32.553 1.00 85.19 85 ASP A CA 1
ATOM 673 C C . ASP A 1 85 ? 18.739 -1.968 -33.467 1.00 85.19 85 ASP A C 1
ATOM 675 O O . ASP A 1 85 ? 17.686 -1.539 -33.942 1.00 85.19 85 ASP A O 1
ATOM 679 N N . ASN A 1 86 ? 19.131 -3.225 -33.698 1.00 86.88 86 ASN A N 1
ATOM 680 C CA . ASN A 1 86 ? 18.471 -4.136 -34.639 1.00 86.88 86 ASN A CA 1
ATOM 681 C C . ASN A 1 86 ? 17.332 -4.938 -33.985 1.00 86.88 86 ASN A C 1
ATOM 683 O O . ASN A 1 86 ? 17.268 -6.163 -34.095 1.00 86.88 86 ASN A O 1
ATOM 687 N N . LEU A 1 87 ? 16.425 -4.246 -33.297 1.00 88.94 87 LEU A N 1
ATOM 688 C CA . LEU A 1 87 ? 15.266 -4.860 -32.644 1.00 88.94 87 LEU A CA 1
ATOM 689 C C . LEU A 1 87 ? 14.185 -5.229 -33.663 1.00 88.94 87 LEU A C 1
ATOM 691 O O . LEU A 1 87 ? 13.775 -4.403 -34.483 1.00 88.94 87 LEU A O 1
ATOM 695 N N . ILE A 1 88 ? 13.667 -6.453 -33.563 1.00 91.56 88 ILE A N 1
ATOM 696 C CA . ILE A 1 88 ? 12.648 -6.980 -34.480 1.00 91.56 88 ILE A CA 1
ATOM 697 C C . ILE A 1 88 ? 11.444 -7.554 -33.730 1.00 91.56 88 ILE A C 1
ATOM 699 O O . ILE A 1 88 ? 11.560 -8.008 -32.592 1.00 91.56 88 ILE A O 1
ATOM 703 N N . GLY A 1 89 ? 10.280 -7.534 -34.387 1.00 92.62 89 GLY A N 1
ATOM 704 C CA . GLY A 1 89 ? 9.044 -8.152 -33.894 1.00 92.62 89 GLY A CA 1
ATOM 705 C C . GLY A 1 89 ? 8.730 -7.803 -32.436 1.00 92.62 89 GLY A C 1
ATOM 706 O O . GLY A 1 89 ? 8.654 -6.627 -32.068 1.00 92.62 89 GLY A O 1
ATOM 707 N N . ASP A 1 90 ? 8.599 -8.839 -31.610 1.00 92.75 90 ASP A N 1
ATOM 708 C CA . ASP A 1 90 ? 8.224 -8.741 -30.196 1.00 92.75 90 ASP A CA 1
ATOM 709 C C . ASP A 1 90 ? 9.202 -7.912 -29.353 1.00 92.75 90 ASP A C 1
ATOM 711 O O . ASP A 1 90 ? 8.788 -7.269 -28.391 1.00 92.75 90 ASP A O 1
ATOM 715 N N . GLN A 1 91 ? 10.485 -7.851 -29.723 1.00 92.88 91 GLN A N 1
ATOM 716 C CA . GLN A 1 91 ? 11.479 -7.050 -28.996 1.00 92.88 91 GLN A CA 1
ATOM 717 C C . GLN A 1 91 ? 11.186 -5.553 -29.127 1.00 92.88 91 GLN A C 1
ATOM 719 O O . GLN A 1 91 ? 11.274 -4.802 -28.154 1.00 92.88 91 GLN A O 1
ATOM 724 N N . LYS A 1 92 ? 10.795 -5.113 -30.328 1.00 93.94 92 LYS A N 1
ATOM 725 C CA . LYS A 1 92 ? 10.427 -3.718 -30.578 1.00 93.94 92 LYS A CA 1
ATOM 726 C C . LYS A 1 92 ? 9.126 -3.363 -29.858 1.00 93.94 92 LYS A C 1
ATOM 728 O O . LYS A 1 92 ? 9.047 -2.307 -29.234 1.00 93.94 92 LYS A O 1
ATOM 733 N N . LEU A 1 93 ? 8.149 -4.272 -29.879 1.00 94.88 93 LEU A N 1
ATOM 734 C CA . LEU A 1 93 ? 6.898 -4.107 -29.138 1.00 94.88 93 LEU A CA 1
ATOM 735 C C . LEU A 1 93 ? 7.149 -4.002 -27.625 1.00 94.88 93 LEU A C 1
ATOM 737 O O . LEU A 1 93 ? 6.609 -3.112 -26.968 1.00 94.88 93 LEU A O 1
ATOM 741 N N . TYR A 1 94 ? 8.011 -4.862 -27.077 1.00 94.56 94 TYR A N 1
ATOM 742 C CA . TYR A 1 94 ? 8.406 -4.818 -25.670 1.00 94.56 94 TYR A CA 1
ATOM 743 C C . TYR A 1 94 ? 9.111 -3.503 -25.308 1.00 94.56 94 TYR A C 1
ATOM 745 O O . TYR A 1 94 ? 8.798 -2.904 -24.275 1.00 94.56 94 TYR A O 1
ATOM 753 N N . LEU A 1 95 ? 10.014 -3.007 -26.164 1.00 95.50 95 LEU A N 1
ATOM 754 C CA . LEU A 1 95 ? 10.673 -1.711 -25.975 1.00 95.50 95 LEU A CA 1
ATOM 755 C C . LEU A 1 95 ? 9.659 -0.563 -25.909 1.00 95.50 95 LEU A C 1
ATOM 757 O O . LEU A 1 95 ? 9.733 0.279 -25.011 1.00 95.50 95 LEU A O 1
ATOM 761 N N . GLU A 1 96 ? 8.721 -0.515 -26.855 1.00 96.31 96 GLU A N 1
ATOM 762 C CA . GLU A 1 96 ? 7.691 0.527 -26.919 1.00 96.31 96 GLU A CA 1
ATOM 763 C C . GLU A 1 96 ? 6.772 0.484 -25.693 1.00 96.31 96 GLU A C 1
ATOM 765 O O . GLU A 1 96 ? 6.554 1.517 -25.052 1.00 96.31 96 GLU A O 1
ATOM 770 N N . ALA A 1 97 ? 6.313 -0.708 -25.300 1.00 97.31 97 ALA A N 1
ATOM 771 C CA . ALA A 1 97 ? 5.509 -0.895 -24.095 1.00 97.31 97 ALA A CA 1
ATOM 772 C C . ALA A 1 97 ? 6.266 -0.461 -22.828 1.00 97.31 97 ALA A C 1
ATOM 774 O O . ALA A 1 97 ? 5.717 0.253 -21.986 1.00 97.31 97 ALA A O 1
ATOM 775 N N . THR A 1 98 ? 7.547 -0.821 -22.713 1.00 96.81 98 THR A N 1
ATOM 776 C CA . THR A 1 98 ? 8.382 -0.464 -21.555 1.00 96.81 98 THR A CA 1
ATOM 777 C C . THR A 1 98 ? 8.624 1.045 -21.479 1.00 96.81 98 THR A C 1
ATOM 779 O O . THR A 1 98 ? 8.517 1.634 -20.402 1.00 96.81 98 THR A O 1
ATOM 782 N N . LYS A 1 99 ? 8.870 1.708 -22.617 1.00 97.56 99 LYS A N 1
ATOM 783 C CA . LYS A 1 99 ? 8.984 3.176 -22.694 1.00 97.56 99 LYS A CA 1
ATOM 784 C C . LYS A 1 99 ? 7.677 3.871 -22.319 1.00 97.56 99 LYS A C 1
ATOM 786 O O . LYS A 1 99 ? 7.701 4.856 -21.577 1.00 97.56 99 LYS A O 1
ATOM 791 N N . LEU A 1 100 ? 6.541 3.352 -22.787 1.00 97.75 100 LEU A N 1
ATOM 792 C CA . LEU A 1 100 ? 5.229 3.877 -22.417 1.00 97.75 100 LEU A CA 1
ATOM 793 C C . LEU A 1 100 ? 5.014 3.769 -20.903 1.00 97.75 100 LEU A C 1
ATOM 795 O O . LEU A 1 100 ? 4.704 4.778 -20.270 1.00 97.75 100 LEU A O 1
ATOM 799 N N . MET A 1 101 ? 5.251 2.598 -20.309 1.00 96.81 101 MET A N 1
ATOM 800 C CA . MET A 1 101 ? 5.144 2.387 -18.859 1.00 96.81 101 MET A CA 1
ATOM 801 C C . MET A 1 101 ? 6.053 3.337 -18.074 1.00 96.81 101 MET A C 1
ATOM 803 O O . MET A 1 101 ? 5.587 4.027 -17.165 1.00 96.81 101 MET A O 1
ATOM 807 N N . GLN A 1 102 ? 7.319 3.464 -18.483 1.00 97.88 102 GLN A N 1
ATOM 808 C CA . GLN A 1 102 ? 8.256 4.402 -17.868 1.00 97.88 102 GLN A CA 1
ATOM 809 C C . GLN A 1 102 ? 7.730 5.844 -17.908 1.00 97.88 102 GLN A C 1
ATOM 811 O O . GLN A 1 102 ? 7.815 6.561 -16.910 1.00 97.88 102 GLN A O 1
ATOM 816 N N . SER A 1 103 ? 7.166 6.277 -19.041 1.00 97.19 103 SER A N 1
ATOM 817 C CA . SER A 1 103 ? 6.604 7.625 -19.175 1.00 97.19 103 SER A CA 1
ATOM 818 C C . SER A 1 103 ? 5.394 7.854 -18.263 1.00 97.19 103 SER A C 1
ATOM 820 O O . SER A 1 103 ? 5.265 8.933 -17.685 1.00 97.19 103 SER A O 1
ATOM 822 N N . GLN A 1 104 ? 4.545 6.838 -18.064 1.00 96.31 104 GLN A N 1
ATOM 823 C CA . GLN A 1 104 ? 3.414 6.935 -17.140 1.00 96.31 104 GLN A CA 1
ATOM 824 C C . GLN A 1 104 ? 3.899 7.074 -15.697 1.00 96.31 104 GLN A C 1
ATOM 826 O O . GLN A 1 104 ? 3.422 7.952 -14.981 1.00 96.31 104 GLN A O 1
ATOM 831 N N . TYR A 1 105 ? 4.890 6.281 -15.281 1.00 95.38 105 TYR A N 1
ATOM 832 C CA . TYR A 1 105 ? 5.475 6.399 -13.943 1.00 95.38 105 TYR A CA 1
ATOM 833 C C . TYR A 1 105 ? 6.132 7.762 -13.704 1.00 95.38 105 TYR A C 1
ATOM 835 O O . TYR A 1 105 ? 5.881 8.374 -12.667 1.00 95.38 105 TYR A O 1
ATOM 843 N N . LYS A 1 106 ? 6.879 8.294 -14.683 1.00 95.12 106 LYS A N 1
ATOM 844 C CA . LYS A 1 106 ? 7.418 9.666 -14.622 1.00 95.12 106 LYS A CA 1
ATOM 845 C C . LYS A 1 106 ? 6.300 10.700 -14.451 1.00 95.12 106 LYS A C 1
ATOM 847 O O . LYS A 1 106 ? 6.365 11.535 -13.560 1.00 95.12 106 LYS A O 1
ATOM 852 N N . ARG A 1 107 ? 5.209 10.571 -15.213 1.00 93.88 107 ARG A N 1
ATOM 853 C CA . ARG A 1 107 ? 4.045 11.460 -15.092 1.00 93.88 107 ARG A CA 1
ATOM 854 C C . ARG A 1 107 ? 3.368 11.386 -13.719 1.00 93.88 107 ARG A C 1
ATOM 856 O O . ARG A 1 107 ? 2.787 12.379 -13.286 1.00 93.88 107 ARG A O 1
ATOM 863 N N . TYR A 1 108 ? 3.369 10.228 -13.056 1.00 91.88 108 TYR A N 1
ATOM 864 C CA . TYR A 1 108 ? 2.852 10.110 -11.690 1.00 91.88 108 TYR A CA 1
ATOM 865 C C . TYR A 1 108 ? 3.779 10.773 -10.667 1.00 91.88 108 TYR A C 1
ATOM 867 O O . TYR A 1 108 ? 3.271 11.460 -9.783 1.00 91.88 108 TYR A O 1
ATOM 875 N N . LEU A 1 109 ? 5.102 10.648 -10.826 1.00 90.94 109 LEU A N 1
ATOM 876 C CA . LEU A 1 109 ? 6.081 11.370 -10.002 1.00 90.94 109 LEU A CA 1
ATOM 877 C C . LEU A 1 109 ? 5.897 12.887 -10.104 1.00 90.94 109 LEU A C 1
ATOM 879 O O . LEU A 1 109 ? 5.803 13.554 -9.079 1.00 90.94 109 LEU A O 1
ATOM 883 N N . ASP A 1 110 ? 5.730 13.420 -11.316 1.00 90.12 110 ASP A N 1
ATOM 884 C CA . ASP A 1 110 ? 5.538 14.863 -11.544 1.00 90.12 110 ASP A CA 1
ATOM 885 C C . ASP A 1 110 ? 4.261 15.422 -10.889 1.00 90.12 110 ASP A C 1
ATOM 887 O O . ASP A 1 110 ? 4.110 16.631 -10.695 1.00 90.12 110 ASP A O 1
ATOM 891 N N . LYS A 1 111 ? 3.303 14.545 -10.571 1.00 87.75 111 LYS A N 1
ATOM 892 C CA . LYS A 1 111 ? 2.044 14.907 -9.911 1.00 87.75 111 LYS A CA 1
ATOM 893 C C . LYS A 1 111 ? 2.124 14.846 -8.389 1.00 87.75 111 LYS A C 1
ATOM 895 O O . LYS A 1 111 ? 1.161 15.264 -7.746 1.00 87.75 111 LYS A O 1
ATOM 900 N N . LEU A 1 112 ? 3.222 14.354 -7.813 1.00 84.94 112 LEU A N 1
ATOM 901 C CA . LEU A 1 112 ? 3.401 14.338 -6.366 1.00 84.94 112 LEU A CA 1
ATOM 902 C C . LEU A 1 112 ? 3.660 15.758 -5.809 1.00 84.94 112 LEU A C 1
ATOM 904 O O . LEU A 1 112 ? 4.219 16.611 -6.505 1.00 84.94 112 LEU A O 1
ATOM 908 N N . PRO A 1 113 ? 3.255 16.037 -4.553 1.00 84.38 113 PRO A N 1
ATOM 909 C CA . PRO A 1 113 ? 2.387 15.205 -3.716 1.00 84.38 113 PRO A CA 1
ATOM 910 C C . PRO A 1 113 ? 0.953 15.148 -4.271 1.00 84.38 113 PRO A C 1
ATOM 912 O O . PRO A 1 113 ? 0.425 16.148 -4.758 1.00 84.38 113 PRO A O 1
ATOM 915 N N . MET A 1 114 ? 0.316 13.974 -4.191 1.00 68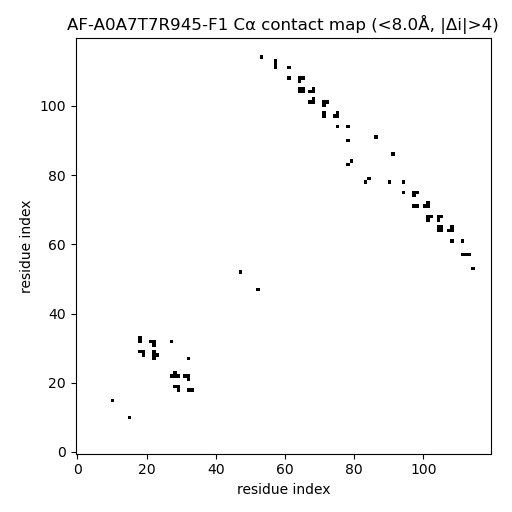.25 114 MET A N 1
ATOM 916 C CA . MET A 1 114 ? -1.019 13.733 -4.777 1.00 68.25 114 MET A CA 1
ATOM 917 C C . MET A 1 114 ? -2.145 14.436 -3.997 1.00 68.25 114 MET A C 1
ATOM 919 O O . MET A 1 114 ? -3.192 14.743 -4.5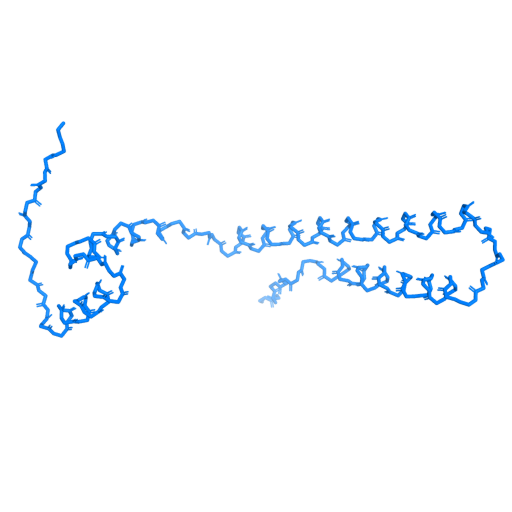67 1.00 68.25 114 MET A O 1
ATOM 923 N N . PHE A 1 115 ? -1.908 14.750 -2.720 1.00 64.25 115 PHE A N 1
ATOM 924 C CA . PHE A 1 115 ? -2.807 15.503 -1.844 1.00 64.25 115 PHE A CA 1
ATOM 925 C C . PHE A 1 115 ? -2.299 16.942 -1.699 1.00 64.25 115 PHE A C 1
ATOM 927 O O . PHE A 1 115 ? -1.684 17.316 -0.706 1.00 64.25 115 PHE A O 1
ATOM 934 N N . LYS A 1 116 ? -2.485 17.775 -2.725 1.00 60.19 116 LYS A N 1
ATOM 935 C CA . LYS A 1 116 ? -2.270 19.220 -2.557 1.00 60.19 116 LYS A CA 1
ATOM 936 C C . LYS A 1 116 ? -3.479 19.788 -1.815 1.00 60.19 116 LYS A C 1
ATOM 938 O O . LYS A 1 116 ? -4.577 19.783 -2.374 1.00 60.19 116 LYS A O 1
ATOM 943 N N . LYS A 1 117 ? -3.297 20.310 -0.594 1.00 55.56 117 LYS A N 1
ATOM 944 C CA . LYS A 1 117 ? -4.315 21.172 0.034 1.00 55.56 117 LYS A CA 1
ATOM 945 C C . LYS A 1 117 ? -4.623 22.317 -0.939 1.00 55.56 117 LYS A C 1
ATOM 947 O O . LYS A 1 117 ? -3.705 22.978 -1.431 1.00 55.56 117 LYS A O 1
ATOM 952 N N . LYS A 1 118 ? -5.906 22.535 -1.255 1.00 43.69 118 LYS A N 1
ATOM 953 C CA . LYS A 1 118 ? -6.326 23.768 -1.940 1.00 43.69 118 LYS A CA 1
ATOM 954 C C . LYS A 1 118 ? -5.856 24.949 -1.081 1.00 43.69 118 LYS A C 1
ATOM 956 O O . LYS A 1 118 ? -6.054 24.881 0.132 1.00 43.69 118 LYS A O 1
ATOM 961 N N . PRO A 1 119 ? -5.253 25.999 -1.664 1.00 54.78 119 PRO A N 1
ATOM 962 C CA . PRO A 1 119 ? -4.994 27.212 -0.905 1.00 54.78 119 PRO A CA 1
ATOM 963 C C . PRO A 1 119 ? -6.341 27.749 -0.406 1.00 54.78 119 PRO A C 1
ATOM 965 O O . PRO A 1 119 ? -7.263 27.934 -1.204 1.00 54.78 119 PRO A O 1
ATOM 968 N N . THR A 1 120 ? -6.460 27.879 0.915 1.00 52.75 120 THR A N 1
ATOM 969 C CA . THR A 1 120 ? -7.538 28.602 1.604 1.00 52.75 120 THR A CA 1
ATOM 970 C C . THR A 1 120 ? -7.445 30.089 1.333 1.00 52.75 120 THR A C 1
ATOM 972 O O . THR A 1 120 ? -6.299 30.593 1.362 1.00 52.75 120 THR A O 1
#